Protein AF-A0A0M3K824-F1 (afdb_monomer_lite)

Radius of gyration: 12.24 Å; chains: 1; bounding box: 29×28×29 Å

Secondary structure (DSSP, 8-state):
-----HHHHHHHHHHHHHHHHH-HHHHHH-HHHHHHHHHHHHHHHHHH-HHHHHHHTTTTS-HHHHHHHHHHH-

Organism: Anisakis simplex (NCBI:txid6269)

Foldseek 3Di:
DDPPPLVVCCVPLLLVLLVCLVCVVVCVPDPVSVVVSLVSLQVVCVSQNPVRSLVVCPPSHDPVSSVVSVVSND

Sequence (74 aa):
MFETKPKQVEVTAIPILWELLKSPSQMQCDAELRRAIRDYAMALRDCFGERTLLDMSNGHISPSQ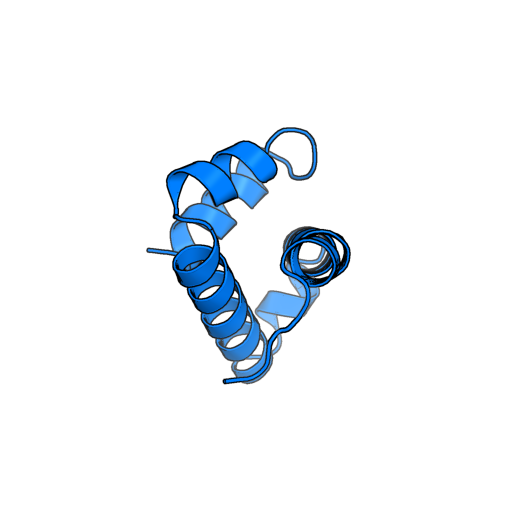KRSLEMLIR

pLDDT: mean 82.84, std 15.09, range [39.06, 94.62]

Structure (mmCIF, N/CA/C/O backbone):
data_AF-A0A0M3K824-F1
#
_entry.id 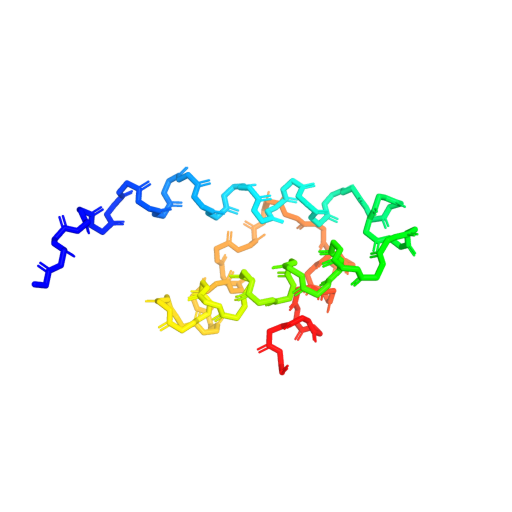  AF-A0A0M3K824-F1
#
loop_
_atom_site.group_PDB
_atom_site.id
_atom_site.type_symbol
_atom_site.label_atom_id
_atom_site.label_alt_id
_atom_site.label_comp_id
_atom_site.label_asym_id
_atom_site.label_entity_id
_atom_site.label_seq_id
_atom_site.pdbx_PDB_ins_code
_atom_site.Cartn_x
_atom_site.Cartn_y
_atom_site.Cartn_z
_atom_site.occupancy
_atom_site.B_iso_or_equiv
_atom_site.auth_seq_id
_atom_site.auth_comp_id
_atom_site.auth_asym_id
_atom_site.auth_atom_id
_atom_site.pdbx_PDB_model_num
ATOM 1 N N . MET A 1 1 ? -15.010 -17.655 10.642 1.00 39.06 1 MET A N 1
ATOM 2 C CA . MET A 1 1 ? -14.525 -16.316 10.252 1.00 39.06 1 MET A CA 1
ATOM 3 C C . MET A 1 1 ? -13.269 -16.090 11.073 1.00 39.06 1 MET A C 1
ATOM 5 O O . MET A 1 1 ? -13.375 -16.128 12.290 1.00 39.06 1 MET A O 1
ATOM 9 N N . PHE A 1 2 ? -12.083 -16.074 10.461 1.00 45.94 2 PHE A N 1
ATOM 10 C CA . PHE A 1 2 ? -10.843 -15.934 11.229 1.00 45.94 2 PHE A CA 1
ATOM 11 C C . PHE A 1 2 ? -10.828 -14.546 11.871 1.00 45.94 2 PHE A C 1
ATOM 13 O O . PHE A 1 2 ? -10.728 -13.542 11.173 1.00 45.94 2 PHE A O 1
ATOM 20 N N . GLU A 1 3 ? -10.955 -14.496 13.196 1.00 47.47 3 GLU A N 1
ATOM 21 C CA . GLU A 1 3 ? -10.697 -13.301 13.998 1.00 47.47 3 GLU A CA 1
ATOM 22 C C . GLU A 1 3 ? -9.184 -13.052 14.035 1.00 47.47 3 GLU A C 1
ATOM 24 O O . GLU A 1 3 ? -8.511 -13.203 15.054 1.00 47.47 3 GLU A O 1
ATOM 29 N N . THR A 1 4 ? -8.596 -12.702 12.894 1.00 53.06 4 THR A N 1
ATOM 30 C CA . THR A 1 4 ? -7.284 -12.060 12.897 1.00 53.06 4 THR A CA 1
ATOM 31 C C . THR A 1 4 ? -7.453 -10.746 13.642 1.00 53.06 4 THR A C 1
ATOM 33 O O . THR A 1 4 ? -8.113 -9.842 13.135 1.00 53.06 4 THR A O 1
ATOM 36 N N . LYS A 1 5 ? -6.915 -10.658 14.869 1.00 47.00 5 LYS A N 1
ATOM 37 C CA . LYS A 1 5 ? -6.904 -9.435 15.687 1.00 47.00 5 LYS A CA 1
ATOM 38 C C . LYS A 1 5 ? -6.535 -8.250 14.783 1.00 47.00 5 LYS A C 1
ATOM 40 O O . LYS A 1 5 ? -5.373 -8.189 14.375 1.00 47.00 5 LYS A O 1
ATOM 45 N N . PRO A 1 6 ? -7.468 -7.321 14.487 1.00 54.62 6 PRO A N 1
ATOM 46 C CA . PRO A 1 6 ? -7.292 -6.318 13.434 1.00 54.62 6 PRO A CA 1
ATOM 47 C C . PRO A 1 6 ? -5.956 -5.583 13.560 1.00 54.62 6 PRO A C 1
ATOM 49 O O . PRO A 1 6 ? -5.191 -5.512 12.608 1.00 54.62 6 PRO A O 1
ATOM 52 N N . LYS A 1 7 ? -5.597 -5.219 14.797 1.00 54.72 7 LYS A N 1
ATOM 53 C CA . LYS A 1 7 ? -4.377 -4.482 15.146 1.00 54.72 7 LYS A CA 1
ATOM 54 C C . LYS A 1 7 ? -3.057 -5.167 14.770 1.00 54.72 7 LYS A C 1
ATOM 56 O O . LYS A 1 7 ? -2.088 -4.465 14.538 1.00 54.72 7 LYS A O 1
ATOM 61 N N . GLN A 1 8 ? -2.954 -6.499 14.731 1.00 53.97 8 GLN A N 1
ATOM 62 C CA . GLN A 1 8 ? -1.668 -7.149 14.405 1.00 53.97 8 GLN A CA 1
ATOM 63 C C . GLN A 1 8 ? -1.376 -7.152 12.902 1.00 53.97 8 GLN A C 1
ATOM 65 O O . GLN A 1 8 ? -0.212 -7.063 12.504 1.00 53.97 8 GLN A O 1
ATOM 70 N N . VAL A 1 9 ? -2.425 -7.212 12.077 1.00 56.62 9 VAL A N 1
ATOM 71 C CA . VAL A 1 9 ? -2.294 -7.164 10.619 1.00 56.62 9 VAL A CA 1
ATOM 72 C C . VAL A 1 9 ? -1.849 -5.767 10.188 1.00 56.62 9 VAL A C 1
ATOM 74 O O . VAL A 1 9 ? -0.925 -5.658 9.393 1.00 56.62 9 VAL A O 1
ATOM 77 N N . GLU A 1 10 ? -2.391 -4.699 10.783 1.00 58.78 10 GLU A N 1
ATOM 78 C CA . GLU A 1 10 ? -1.970 -3.318 10.467 1.00 58.78 10 GLU A CA 1
ATOM 79 C C . GLU A 1 10 ? -0.486 -3.084 10.791 1.00 58.78 10 GLU A C 1
ATOM 81 O O . GLU A 1 10 ? 0.238 -2.479 10.005 1.00 58.78 10 GLU A O 1
ATOM 86 N N . VAL A 1 11 ? -0.013 -3.613 11.926 1.00 65.81 11 VAL A N 1
ATOM 87 C CA . VAL A 1 11 ? 1.345 -3.362 12.446 1.00 65.81 11 VAL A CA 1
ATOM 88 C C . VAL A 1 11 ? 2.428 -4.095 11.649 1.00 65.81 11 VAL A C 1
ATOM 90 O O . VAL A 1 11 ? 3.589 -3.702 11.687 1.00 65.81 11 VAL A O 1
ATOM 93 N N . THR A 1 12 ? 2.068 -5.146 10.912 1.00 75.44 12 THR A N 1
ATOM 94 C CA . THR A 1 12 ? 3.026 -5.941 10.128 1.00 75.44 12 THR A CA 1
ATOM 95 C C . THR A 1 12 ? 2.849 -5.755 8.629 1.00 75.44 12 THR A C 1
ATOM 97 O O . THR A 1 12 ? 3.833 -5.576 7.916 1.00 75.44 12 THR A O 1
ATOM 100 N N . ALA A 1 13 ? 1.611 -5.728 8.140 1.00 83.75 13 ALA A N 1
ATOM 101 C CA . ALA A 1 13 ? 1.340 -5.737 6.713 1.00 83.75 13 ALA A CA 1
ATOM 102 C C . ALA A 1 13 ? 1.627 -4.382 6.040 1.00 83.75 13 ALA A C 1
ATOM 104 O O . ALA A 1 13 ? 2.214 -4.326 4.955 1.00 83.75 13 ALA A O 1
ATOM 105 N N . ILE A 1 14 ? 1.261 -3.280 6.699 1.00 89.12 14 ILE A N 1
ATOM 106 C CA . ILE A 1 14 ? 1.444 -1.929 6.161 1.00 89.12 14 ILE A CA 1
ATOM 107 C C . ILE A 1 14 ? 2.938 -1.560 6.051 1.00 89.12 14 ILE A C 1
ATOM 109 O O . ILE A 1 14 ? 3.355 -1.135 4.972 1.00 89.12 14 ILE A O 1
ATOM 113 N N . PRO A 1 15 ? 3.789 -1.789 7.075 1.00 90.81 15 PRO A N 1
ATOM 114 C CA . PRO A 1 15 ? 5.227 -1.548 6.944 1.00 90.81 15 PRO A CA 1
ATOM 115 C C . PRO A 1 15 ? 5.891 -2.345 5.817 1.00 90.81 15 PRO A C 1
ATOM 117 O O . PRO A 1 15 ? 6.753 -1.805 5.128 1.00 90.81 15 PRO A O 1
ATOM 120 N N . ILE A 1 16 ? 5.462 -3.590 5.573 1.00 91.12 16 ILE A N 1
ATOM 121 C CA . ILE A 1 16 ? 5.975 -4.400 4.455 1.00 91.12 16 ILE A CA 1
ATOM 122 C C . ILE A 1 16 ? 5.684 -3.717 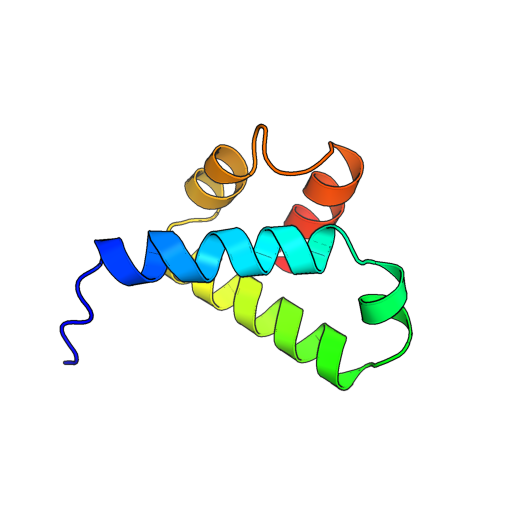3.114 1.00 91.12 16 ILE A C 1
ATOM 124 O O . ILE A 1 16 ? 6.575 -3.631 2.269 1.00 91.12 16 ILE A O 1
ATOM 128 N N . LEU A 1 17 ? 4.473 -3.177 2.922 1.00 91.94 17 LEU A N 1
ATOM 129 C CA . LEU A 1 17 ? 4.138 -2.434 1.703 1.00 91.94 17 LEU A CA 1
ATOM 130 C C . LEU A 1 17 ? 5.062 -1.220 1.512 1.00 91.94 17 LEU A C 1
ATOM 132 O O . LEU A 1 17 ? 5.497 -0.946 0.393 1.00 91.94 17 LEU A O 1
ATOM 136 N N . TRP A 1 18 ? 5.403 -0.512 2.590 1.00 92.69 18 TRP A N 1
ATOM 137 C CA . TRP A 1 18 ? 6.321 0.629 2.530 1.00 92.69 18 TRP A CA 1
ATOM 138 C C . TRP A 1 18 ? 7.726 0.227 2.101 1.00 92.69 18 TRP A C 1
ATOM 140 O O . TRP A 1 18 ? 8.308 0.894 1.247 1.00 92.69 18 TRP A O 1
ATOM 150 N N . GLU A 1 19 ? 8.258 -0.869 2.635 1.00 91.00 19 GLU A N 1
ATOM 151 C CA . GLU A 1 19 ? 9.582 -1.366 2.249 1.00 91.00 19 GLU A CA 1
ATOM 152 C C . GLU A 1 19 ? 9.626 -1.839 0.789 1.00 91.00 19 GLU A C 1
ATOM 154 O O . GLU A 1 19 ? 10.590 -1.554 0.071 1.00 91.00 19 GLU A O 1
ATOM 159 N N . LEU A 1 20 ? 8.548 -2.466 0.305 1.00 89.69 20 LEU A N 1
ATOM 160 C CA . LEU A 1 20 ? 8.414 -2.849 -1.103 1.00 89.69 20 LEU A CA 1
ATOM 161 C C . LEU A 1 20 ? 8.443 -1.618 -2.024 1.00 89.69 20 LEU A C 1
ATOM 163 O O . LEU A 1 20 ? 9.178 -1.601 -3.011 1.00 89.69 20 LEU A O 1
ATOM 167 N N . LEU A 1 21 ? 7.731 -0.545 -1.664 1.00 88.56 21 LEU A N 1
ATOM 168 C CA . LEU A 1 21 ? 7.734 0.715 -2.422 1.00 88.56 21 LEU A CA 1
ATOM 169 C C . LEU A 1 21 ? 9.074 1.465 -2.362 1.00 88.56 21 LEU A C 1
ATOM 171 O O . LEU A 1 21 ? 9.392 2.235 -3.274 1.00 88.56 21 LEU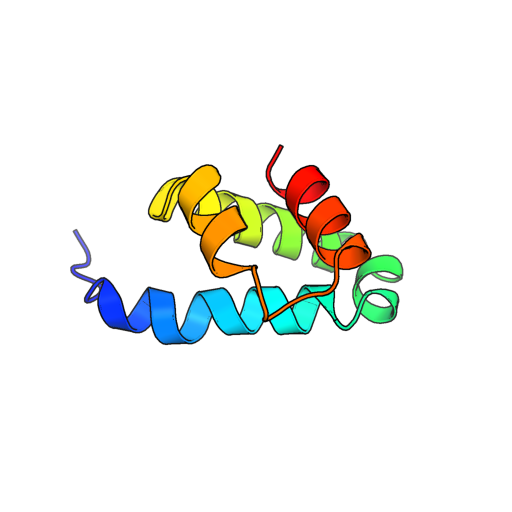 A O 1
ATOM 175 N N . LYS A 1 22 ? 9.872 1.252 -1.310 1.00 89.06 22 LYS A N 1
ATOM 176 C CA . LYS A 1 22 ? 11.231 1.803 -1.187 1.00 89.06 22 LYS A CA 1
ATOM 177 C C . LYS A 1 22 ? 12.262 1.079 -2.045 1.00 89.06 22 LYS A C 1
ATOM 179 O O . LYS A 1 22 ? 13.309 1.665 -2.315 1.00 89.06 22 LYS A O 1
ATOM 184 N N . SER A 1 23 ? 11.939 -0.116 -2.539 1.00 82.81 23 SER A N 1
ATOM 185 C CA . SER A 1 23 ? 12.829 -0.959 -3.347 1.00 82.81 23 SER A CA 1
ATOM 186 C C . SER A 1 23 ? 12.337 -1.115 -4.800 1.00 82.81 23 SER A C 1
ATOM 188 O O . SER A 1 23 ? 12.143 -2.232 -5.287 1.00 82.81 23 SER A O 1
ATOM 190 N N . PRO A 1 24 ? 12.144 -0.013 -5.555 1.00 68.69 24 PRO A N 1
ATOM 191 C CA . PRO A 1 24 ? 11.498 -0.044 -6.868 1.00 68.69 24 PRO A CA 1
ATOM 192 C C . PRO A 1 24 ? 12.305 -0.791 -7.939 1.00 68.69 24 PRO A C 1
ATOM 194 O O . PRO A 1 24 ? 11.726 -1.229 -8.930 1.00 68.69 24 PRO A O 1
ATOM 197 N N . SER A 1 25 ? 13.620 -0.950 -7.766 1.00 62.69 25 SER A N 1
ATOM 198 C CA . SER A 1 25 ? 14.471 -1.738 -8.668 1.00 62.69 25 SER A CA 1
ATOM 199 C C . SER A 1 25 ? 14.141 -3.232 -8.620 1.00 62.69 25 SER A C 1
ATOM 201 O O . SER A 1 25 ? 14.181 -3.894 -9.651 1.00 62.69 25 SER A O 1
ATOM 203 N N . GLN A 1 26 ? 13.744 -3.754 -7.457 1.00 59.84 26 GLN A N 1
ATOM 204 C CA . GLN A 1 26 ? 13.315 -5.148 -7.309 1.00 59.84 26 GLN A CA 1
ATOM 205 C C . GLN A 1 26 ? 11.916 -5.366 -7.899 1.00 59.84 26 GLN A C 1
ATOM 207 O O . GLN A 1 26 ? 11.664 -6.394 -8.517 1.00 59.84 26 GLN A O 1
ATOM 212 N N . MET A 1 27 ? 11.033 -4.365 -7.801 1.00 61.91 27 MET A N 1
ATOM 213 C CA . MET A 1 27 ? 9.686 -4.416 -8.387 1.00 61.91 27 MET A CA 1
ATOM 214 C C . MET A 1 27 ? 9.668 -4.407 -9.923 1.00 61.91 27 MET A C 1
ATOM 216 O O . MET A 1 27 ? 8.687 -4.840 -10.524 1.00 61.91 27 MET A O 1
ATOM 220 N N . GLN A 1 28 ? 10.699 -3.861 -10.573 1.00 64.69 28 GLN A N 1
ATOM 221 C CA . GLN A 1 28 ? 10.715 -3.684 -12.031 1.00 64.69 28 GLN A CA 1
ATOM 222 C C . GLN A 1 28 ? 11.195 -4.922 -12.796 1.00 64.69 28 GLN A C 1
ATOM 224 O O . GLN A 1 28 ? 10.821 -5.089 -13.956 1.00 64.69 28 GLN A O 1
ATOM 229 N N . CYS A 1 29 ? 11.988 -5.787 -12.163 1.00 70.62 29 CYS A N 1
ATOM 230 C CA . CYS A 1 29 ? 12.633 -6.914 -12.837 1.00 70.62 29 CYS A CA 1
ATOM 231 C C . CYS A 1 29 ? 11.763 -8.179 -12.922 1.00 70.62 29 CYS A C 1
ATOM 233 O O . CYS A 1 29 ? 12.042 -9.037 -13.754 1.00 70.62 29 CYS A O 1
ATOM 235 N N . ASP A 1 30 ? 10.715 -8.295 -12.101 1.00 82.81 30 ASP A N 1
ATOM 236 C CA . ASP A 1 30 ? 9.883 -9.499 -12.005 1.00 82.81 30 ASP A CA 1
ATOM 237 C C . ASP A 1 30 ? 8.387 -9.151 -12.138 1.00 82.81 30 ASP A C 1
ATOM 239 O O . ASP A 1 30 ? 7.815 -8.372 -11.367 1.00 82.81 30 ASP A O 1
ATOM 243 N N . ALA A 1 31 ? 7.748 -9.713 -13.168 1.00 86.12 31 ALA A N 1
ATOM 244 C CA . ALA A 1 31 ? 6.342 -9.471 -13.468 1.00 86.12 31 ALA A CA 1
ATOM 245 C C . ALA A 1 31 ? 5.388 -10.108 -12.445 1.00 86.12 31 ALA A C 1
ATOM 247 O O . ALA A 1 31 ? 4.378 -9.484 -12.111 1.00 86.12 31 ALA A O 1
ATOM 248 N N . GLU A 1 32 ? 5.719 -11.291 -11.925 1.00 87.81 32 GLU A N 1
ATOM 249 C CA . GLU A 1 32 ? 4.922 -11.978 -10.906 1.00 87.81 32 GLU A CA 1
ATOM 250 C C . GLU A 1 32 ? 5.039 -11.256 -9.567 1.00 87.81 32 GLU A C 1
ATOM 252 O O . GLU A 1 32 ? 4.030 -11.015 -8.904 1.00 87.81 32 GLU A O 1
ATOM 257 N N . LEU A 1 33 ? 6.242 -10.796 -9.212 1.00 86.12 33 LEU A N 1
ATOM 258 C CA . LEU A 1 33 ? 6.440 -9.988 -8.011 1.00 86.12 33 LEU A CA 1
ATOM 259 C C . LEU A 1 33 ? 5.618 -8.695 -8.067 1.00 86.12 33 LEU A C 1
ATOM 261 O O . LEU A 1 33 ? 4.924 -8.349 -7.113 1.00 86.12 33 LEU A O 1
ATOM 265 N N . ARG A 1 34 ? 5.637 -7.986 -9.200 1.00 86.69 34 ARG A N 1
ATOM 266 C CA . ARG A 1 34 ? 4.830 -6.772 -9.384 1.00 86.69 34 ARG A CA 1
ATOM 267 C C . ARG A 1 34 ? 3.332 -7.047 -9.259 1.00 86.69 34 ARG A C 1
ATOM 269 O O . ARG A 1 34 ? 2.621 -6.239 -8.661 1.00 86.69 34 ARG A O 1
ATOM 276 N N . ARG A 1 35 ? 2.853 -8.171 -9.802 1.00 90.38 35 ARG A N 1
ATOM 277 C CA . ARG A 1 35 ? 1.456 -8.593 -9.660 1.00 90.38 35 ARG A CA 1
ATOM 278 C C . ARG A 1 35 ? 1.113 -8.883 -8.200 1.00 90.38 35 ARG A C 1
ATOM 280 O O . ARG A 1 35 ? 0.133 -8.339 -7.705 1.00 90.38 35 ARG A O 1
ATOM 287 N N . ALA A 1 36 ? 1.954 -9.640 -7.499 1.00 91.25 36 ALA A N 1
ATOM 288 C CA . ALA A 1 36 ? 1.765 -9.947 -6.086 1.00 91.25 36 ALA A CA 1
ATOM 289 C C . ALA A 1 36 ? 1.724 -8.678 -5.220 1.00 91.25 36 ALA A C 1
ATOM 291 O O . ALA A 1 36 ? 0.873 -8.561 -4.342 1.00 91.25 36 ALA A O 1
ATOM 292 N N . ILE A 1 37 ? 2.584 -7.691 -5.495 1.00 91.38 37 ILE A N 1
ATOM 293 C CA . ILE A 1 37 ? 2.579 -6.407 -4.778 1.00 91.38 37 ILE A CA 1
ATOM 294 C C . ILE A 1 37 ? 1.298 -5.618 -5.060 1.00 91.38 37 ILE A C 1
ATOM 296 O O . ILE A 1 37 ? 0.743 -5.014 -4.143 1.00 91.38 37 ILE A O 1
ATOM 300 N N . ARG A 1 38 ? 0.804 -5.631 -6.304 1.00 92.81 38 ARG A N 1
ATOM 301 C CA . ARG A 1 38 ? -0.478 -5.005 -6.645 1.00 92.81 38 ARG A CA 1
ATOM 302 C C . ARG A 1 38 ? -1.631 -5.668 -5.895 1.00 92.81 38 ARG A C 1
ATOM 304 O O . ARG A 1 38 ? -2.408 -4.967 -5.255 1.00 92.81 38 ARG A O 1
ATOM 311 N N . ASP A 1 39 ? -1.718 -6.993 -5.938 1.00 94.12 39 ASP A N 1
ATOM 312 C CA . ASP A 1 39 ? -2.773 -7.753 -5.259 1.00 94.12 39 ASP A CA 1
ATOM 313 C C . ASP A 1 39 ? -2.724 -7.527 -3.740 1.00 94.12 39 ASP A C 1
ATOM 315 O O . ASP A 1 39 ? -3.753 -7.314 -3.100 1.00 94.12 39 ASP A O 1
ATOM 319 N N . TYR A 1 40 ? -1.517 -7.456 -3.176 1.00 93.12 40 TYR A N 1
ATOM 320 C CA . TYR A 1 40 ? -1.290 -7.118 -1.777 1.00 93.12 40 TYR A CA 1
ATOM 321 C C . TYR A 1 40 ? -1.754 -5.698 -1.422 1.00 93.12 40 TYR A C 1
ATOM 323 O O . TYR A 1 40 ? -2.478 -5.507 -0.445 1.00 93.12 40 TYR A O 1
ATOM 331 N N . ALA A 1 41 ? -1.391 -4.695 -2.226 1.00 93.69 41 ALA A N 1
ATOM 332 C CA . ALA A 1 41 ? -1.805 -3.311 -2.010 1.00 93.69 41 ALA A CA 1
ATOM 333 C C . ALA A 1 41 ? -3.330 -3.136 -2.143 1.00 93.69 41 ALA A C 1
ATOM 335 O O . ALA A 1 41 ? -3.931 -2.414 -1.346 1.00 93.69 41 ALA A O 1
ATOM 336 N N . MET A 1 42 ? -3.967 -3.832 -3.095 1.00 94.62 42 MET A N 1
ATOM 337 C CA . MET A 1 42 ? -5.428 -3.860 -3.236 1.00 94.62 42 MET A CA 1
ATOM 338 C C . MET A 1 42 ? -6.106 -4.510 -2.026 1.00 94.62 42 MET A C 1
ATOM 340 O O . MET A 1 42 ? -7.061 -3.947 -1.503 1.00 94.62 42 MET A O 1
ATOM 344 N N . ALA A 1 43 ? -5.587 -5.633 -1.521 1.00 93.25 43 ALA A N 1
ATOM 345 C CA . ALA A 1 43 ? -6.134 -6.270 -0.323 1.00 93.25 43 ALA A CA 1
ATOM 346 C C . ALA A 1 43 ? -6.048 -5.347 0.906 1.00 93.25 43 ALA A C 1
ATOM 348 O O . ALA A 1 43 ? -7.001 -5.241 1.675 1.00 93.25 43 ALA A O 1
ATOM 349 N N . LEU A 1 44 ? -4.934 -4.625 1.075 1.00 92.25 44 LEU A N 1
ATOM 350 C CA . LEU A 1 44 ? -4.799 -3.634 2.147 1.00 92.25 44 LEU A CA 1
ATOM 351 C C . LEU A 1 44 ? -5.760 -2.453 1.957 1.00 92.25 44 LEU A C 1
ATOM 353 O O . LEU A 1 44 ? -6.366 -2.002 2.928 1.00 92.25 44 LEU A O 1
ATOM 357 N N . ARG A 1 45 ? -5.955 -1.980 0.721 1.00 93.44 45 ARG A N 1
ATOM 358 C CA . ARG A 1 45 ? -6.967 -0.962 0.409 1.00 93.44 45 ARG A CA 1
ATOM 359 C C . ARG A 1 45 ? -8.367 -1.444 0.788 1.00 93.44 45 ARG A C 1
ATOM 361 O O . ARG A 1 45 ? -9.110 -0.674 1.383 1.00 93.44 45 ARG A O 1
ATOM 368 N N . ASP A 1 46 ? -8.723 -2.685 0.480 1.00 91.12 46 ASP A N 1
ATOM 369 C CA . ASP A 1 46 ? -10.053 -3.227 0.777 1.00 91.12 46 ASP A CA 1
ATOM 370 C C . ASP A 1 46 ? -10.271 -3.416 2.292 1.00 91.12 46 ASP A C 1
ATOM 372 O O . ASP A 1 46 ? -11.385 -3.242 2.783 1.00 91.12 46 ASP A O 1
ATOM 376 N N . CYS A 1 47 ? -9.204 -3.693 3.050 1.00 88.50 47 CYS A N 1
ATOM 377 C CA . CYS A 1 47 ? -9.247 -3.795 4.511 1.00 88.50 47 CYS A CA 1
ATOM 378 C C . CYS A 1 47 ? -9.363 -2.437 5.226 1.00 88.50 47 CYS A C 1
ATOM 380 O O . CYS A 1 47 ? -10.096 -2.329 6.207 1.00 88.50 47 CYS A O 1
ATOM 382 N N . PHE A 1 48 ? -8.624 -1.415 4.779 1.00 88.12 48 PHE A N 1
ATOM 383 C CA . PHE A 1 48 ? -8.481 -0.140 5.508 1.00 88.12 48 PHE A CA 1
ATOM 384 C C . PHE A 1 48 ? -9.202 1.046 4.858 1.00 88.12 48 PHE A C 1
ATOM 386 O O . PHE A 1 48 ? -9.447 2.065 5.509 1.00 88.12 48 PHE A O 1
ATOM 393 N N . GLY A 1 49 ? -9.539 0.928 3.577 1.00 90.56 49 GLY A N 1
ATOM 394 C CA . GLY A 1 49 ? -9.990 2.017 2.721 1.00 90.56 49 GLY A CA 1
ATOM 395 C C . GLY A 1 49 ? -8.829 2.770 2.066 1.00 90.56 49 GLY A C 1
ATOM 396 O O . GLY A 1 49 ? -7.771 2.979 2.662 1.00 90.56 49 GLY A O 1
ATOM 397 N N . GLU A 1 50 ? -9.048 3.234 0.831 1.00 94.12 50 GLU A N 1
ATOM 398 C CA . GLU A 1 50 ? -8.055 3.980 0.041 1.00 94.12 50 GLU A CA 1
ATOM 399 C C . GLU A 1 50 ? -7.533 5.213 0.782 1.00 94.12 50 GLU A C 1
ATOM 401 O O . GLU A 1 50 ? -6.324 5.404 0.908 1.00 94.12 50 GLU A O 1
ATOM 406 N N . ARG A 1 51 ? -8.442 6.033 1.323 1.00 93.31 51 ARG A N 1
ATOM 407 C CA . ARG A 1 51 ? -8.064 7.271 2.005 1.00 93.31 51 ARG A CA 1
ATOM 408 C C . ARG A 1 51 ? -7.193 7.002 3.230 1.00 93.31 51 ARG A C 1
ATOM 410 O O . ARG A 1 51 ? -6.148 7.629 3.372 1.00 93.31 51 ARG A O 1
ATOM 417 N N . THR A 1 52 ? -7.599 6.048 4.065 1.00 91.44 52 THR A N 1
ATOM 418 C CA . THR A 1 52 ? -6.853 5.631 5.257 1.00 91.44 52 THR A CA 1
ATOM 419 C C . THR A 1 52 ? -5.463 5.131 4.884 1.00 91.44 52 THR A C 1
ATOM 421 O O . THR A 1 52 ? -4.483 5.553 5.489 1.00 91.44 52 THR A O 1
ATOM 424 N N . LEU A 1 53 ? -5.355 4.288 3.852 1.00 91.94 53 LEU A N 1
ATOM 425 C CA . LEU A 1 53 ? -4.077 3.745 3.394 1.00 91.94 53 LEU A CA 1
ATOM 426 C C . LEU A 1 53 ? -3.130 4.848 2.887 1.00 91.94 53 LEU A C 1
ATOM 428 O O . LEU A 1 53 ? -1.943 4.844 3.214 1.00 91.94 53 LEU A O 1
ATOM 432 N N . LEU A 1 54 ? -3.652 5.827 2.138 1.00 93.94 54 LEU A N 1
ATOM 433 C CA . LEU A 1 54 ? -2.889 6.992 1.671 1.00 93.94 54 LEU A CA 1
ATOM 434 C C . LEU A 1 54 ? -2.519 7.964 2.797 1.00 93.94 54 LEU A C 1
ATOM 436 O O . LEU A 1 54 ? -1.507 8.662 2.695 1.00 93.94 54 LEU A O 1
ATOM 440 N N . ASP A 1 55 ? -3.332 8.054 3.846 1.00 93.44 55 ASP A N 1
ATOM 441 C CA . ASP A 1 55 ? -3.027 8.871 5.018 1.00 93.44 55 ASP A CA 1
ATOM 442 C C . ASP A 1 55 ? -1.959 8.195 5.892 1.00 93.44 55 ASP A C 1
ATOM 444 O O . ASP A 1 55 ? -1.013 8.858 6.318 1.00 93.44 55 ASP A O 1
ATOM 448 N N . MET A 1 56 ? -2.032 6.870 6.064 1.00 91.12 56 MET A N 1
ATOM 449 C CA . MET A 1 56 ? -1.022 6.056 6.755 1.00 91.12 56 MET A CA 1
ATOM 450 C C . MET A 1 56 ? 0.325 6.018 6.027 1.00 91.12 56 MET A C 1
ATOM 452 O O . MET A 1 56 ? 1.349 5.761 6.653 1.00 91.12 56 MET A O 1
ATOM 456 N N . SER A 1 57 ? 0.360 6.276 4.717 1.00 92.25 57 SER A N 1
ATOM 457 C CA . SER A 1 57 ? 1.619 6.348 3.969 1.00 92.25 57 SER A CA 1
ATOM 458 C C . SER A 1 57 ? 2.400 7.641 4.243 1.00 92.25 57 SER A C 1
ATOM 460 O O . SER A 1 57 ? 3.591 7.730 3.926 1.00 92.25 57 SER A O 1
ATOM 462 N N . ASN A 1 58 ? 1.746 8.673 4.790 1.00 91.56 58 ASN A N 1
ATOM 463 C CA . ASN A 1 58 ? 2.387 9.954 5.072 1.00 91.56 58 ASN A CA 1
ATOM 464 C C . ASN A 1 58 ? 3.518 9.768 6.092 1.00 91.56 58 ASN A C 1
ATOM 466 O O . ASN A 1 58 ? 3.335 9.155 7.136 1.00 91.56 58 ASN A O 1
ATOM 470 N N . GLY A 1 59 ? 4.705 10.296 5.786 1.00 88.88 59 GLY A N 1
ATOM 471 C CA . GLY A 1 59 ? 5.882 10.178 6.655 1.00 88.88 59 GLY A CA 1
ATOM 472 C C . GLY A 1 59 ? 6.633 8.843 6.561 1.00 88.88 59 GLY A C 1
ATOM 473 O O . GLY A 1 59 ? 7.741 8.752 7.081 1.00 88.88 59 GLY A O 1
ATOM 474 N N . HIS A 1 60 ? 6.095 7.838 5.860 1.00 91.38 60 HIS A N 1
ATOM 475 C CA . HIS A 1 60 ? 6.752 6.536 5.673 1.00 91.38 60 HIS A CA 1
ATOM 476 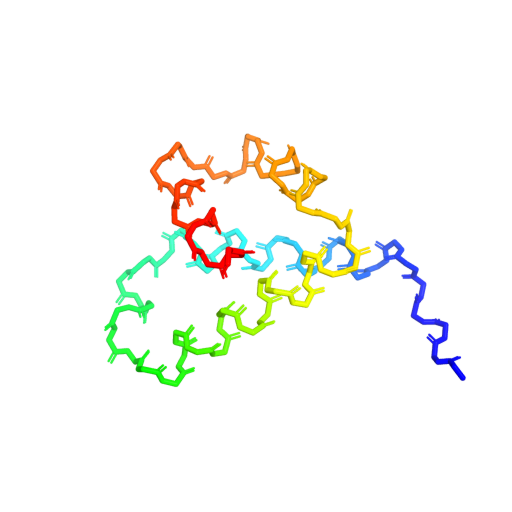C C . HIS A 1 60 ? 7.372 6.352 4.286 1.00 91.38 60 HIS A C 1
ATOM 478 O O . HIS A 1 60 ? 8.379 5.651 4.150 1.00 91.38 60 HIS A O 1
ATOM 484 N N . ILE A 1 61 ? 6.781 6.981 3.269 1.00 92.38 61 ILE A N 1
ATOM 485 C CA . ILE A 1 61 ? 7.234 6.928 1.876 1.00 92.38 61 ILE A CA 1
ATOM 486 C C . ILE A 1 61 ? 7.297 8.337 1.273 1.00 92.38 61 ILE A C 1
ATOM 488 O O . ILE A 1 61 ? 6.614 9.261 1.720 1.00 92.38 61 ILE A O 1
ATOM 492 N N . SER A 1 62 ? 8.135 8.518 0.254 1.00 93.25 62 SER A N 1
ATOM 493 C CA . SER A 1 62 ? 8.312 9.796 -0.439 1.00 93.25 62 SER A CA 1
ATOM 494 C C . SER A 1 62 ? 7.099 10.155 -1.317 1.00 93.25 62 SER A C 1
ATOM 496 O O . SER A 1 62 ? 6.314 9.277 -1.683 1.00 93.25 62 SER A O 1
ATOM 498 N N . PRO A 1 63 ? 6.950 11.420 -1.758 1.00 92.62 63 PRO A N 1
ATOM 499 C CA . PRO A 1 63 ? 5.870 11.803 -2.672 1.00 92.62 63 PRO A CA 1
ATOM 500 C C . PRO A 1 63 ? 5.866 11.027 -3.998 1.00 92.62 63 PRO A C 1
ATOM 502 O O . PRO A 1 63 ? 4.803 10.778 -4.561 1.00 92.62 63 PRO A O 1
ATOM 505 N N . SER A 1 64 ? 7.036 10.626 -4.514 1.00 91.31 64 SER A N 1
ATOM 506 C CA . SER A 1 64 ? 7.109 9.800 -5.727 1.00 91.31 64 SER A CA 1
ATOM 507 C C . SER A 1 64 ? 6.619 8.375 -5.474 1.00 91.31 64 SER A C 1
ATOM 509 O O . SER A 1 64 ? 5.859 7.849 -6.279 1.00 91.31 64 SER A O 1
ATOM 511 N N . GLN A 1 65 ? 6.984 7.783 -4.336 1.00 92.62 65 GLN A N 1
ATOM 512 C CA . GLN A 1 65 ? 6.506 6.465 -3.916 1.00 92.62 65 GLN A CA 1
ATOM 513 C C . GLN A 1 65 ? 5.006 6.478 -3.612 1.00 92.62 65 GLN A C 1
ATOM 515 O O . GLN A 1 65 ? 4.309 5.524 -3.943 1.00 92.62 65 GLN A O 1
ATOM 520 N N . LYS A 1 66 ? 4.488 7.580 -3.056 1.00 93.56 66 LYS A N 1
ATOM 521 C CA . LYS A 1 66 ? 3.052 7.768 -2.835 1.00 93.56 66 LYS A CA 1
ATOM 522 C C . LYS A 1 66 ? 2.270 7.779 -4.149 1.00 93.56 66 LYS A C 1
ATOM 524 O O . LYS A 1 66 ? 1.248 7.113 -4.241 1.00 93.56 66 LYS A O 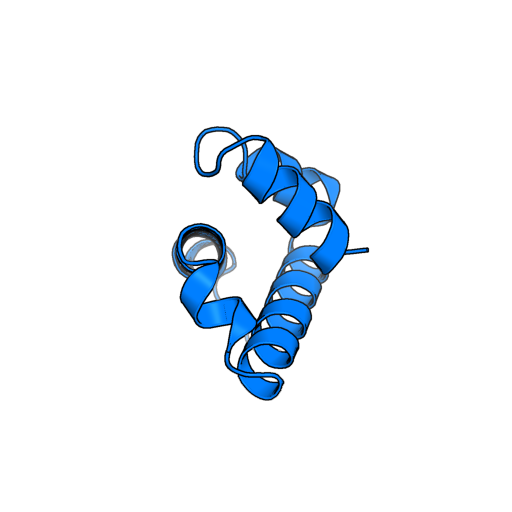1
ATOM 529 N N . ARG A 1 67 ? 2.787 8.429 -5.197 1.00 91.88 67 ARG A N 1
ATOM 530 C CA . ARG A 1 67 ? 2.193 8.330 -6.544 1.00 91.88 67 ARG A CA 1
ATOM 531 C C . ARG A 1 67 ? 2.208 6.896 -7.080 1.00 91.88 67 ARG A C 1
ATOM 533 O O . ARG A 1 67 ? 1.239 6.469 -7.695 1.00 91.88 67 ARG A O 1
ATOM 540 N N . SER A 1 68 ? 3.274 6.133 -6.832 1.00 91.50 68 SER A N 1
ATOM 541 C CA . SER A 1 68 ? 3.313 4.708 -7.196 1.00 91.50 68 SER A CA 1
ATOM 542 C C . SER A 1 68 ? 2.268 3.887 -6.441 1.00 91.50 68 SER A C 1
ATOM 544 O O . SER A 1 68 ? 1.606 3.053 -7.049 1.00 91.50 68 SER A O 1
ATOM 546 N N . LEU A 1 69 ? 2.078 4.150 -5.145 1.00 93.38 69 LEU A N 1
ATOM 547 C CA . LEU A 1 69 ? 1.017 3.538 -4.347 1.00 93.38 69 LEU A CA 1
ATOM 548 C C . LEU A 1 69 ? -0.366 3.860 -4.921 1.00 93.38 69 LEU A C 1
ATOM 550 O O . LEU A 1 69 ? -1.146 2.940 -5.138 1.00 93.38 69 LEU A O 1
ATOM 554 N N . GLU A 1 70 ? -0.641 5.130 -5.229 1.00 93.81 70 GLU A N 1
ATOM 555 C CA . GLU A 1 70 ? -1.895 5.563 -5.863 1.00 93.81 70 GLU A CA 1
ATOM 556 C C . GLU A 1 70 ? -2.153 4.830 -7.186 1.00 93.81 70 GLU A C 1
ATOM 558 O O . GLU A 1 70 ? -3.284 4.449 -7.463 1.00 93.81 70 GLU A O 1
ATOM 563 N N . MET A 1 71 ? -1.118 4.582 -7.995 1.00 91.69 71 MET A N 1
ATOM 564 C CA . MET A 1 71 ? -1.257 3.800 -9.229 1.00 91.69 71 MET A CA 1
ATOM 565 C C . MET A 1 71 ? -1.511 2.308 -8.977 1.00 91.69 71 MET A C 1
ATOM 567 O O . MET A 1 71 ? -2.177 1.669 -9.785 1.00 91.69 71 MET A O 1
ATOM 571 N N . LEU A 1 72 ? -0.981 1.738 -7.892 1.00 90.62 72 LEU A N 1
ATOM 572 C CA . LEU A 1 72 ? -1.159 0.320 -7.558 1.00 90.62 72 LEU A CA 1
ATOM 573 C C . LEU A 1 72 ? -2.553 0.012 -7.009 1.00 90.62 72 LEU A C 1
ATOM 575 O O . LEU A 1 72 ? -3.066 -1.078 -7.253 1.00 90.62 72 LEU A O 1
ATOM 579 N N . ILE A 1 73 ? -3.138 0.950 -6.259 1.00 92.31 73 ILE A N 1
ATOM 580 C CA . ILE A 1 73 ? -4.423 0.760 -5.568 1.00 92.31 73 ILE A CA 1
ATOM 581 C C . ILE A 1 73 ? -5.625 1.322 -6.339 1.00 92.31 73 ILE A C 1
ATOM 583 O O . ILE A 1 73 ? -6.749 1.219 -5.844 1.00 92.31 73 ILE A O 1
ATOM 587 N N . ARG A 1 74 ? -5.400 1.902 -7.523 1.00 86.06 74 ARG A N 1
ATOM 588 C CA . ARG A 1 74 ? -6.450 2.300 -8.471 1.00 86.06 74 ARG A CA 1
ATOM 589 C C . ARG A 1 74 ? -6.939 1.135 -9.332 1.00 86.06 74 ARG A C 1
ATOM 591 O O . ARG A 1 74 ? -6.148 0.214 -9.657 1.00 86.06 74 ARG A O 1
#